Protein AF-A0A359LZN6-F1 (afdb_monomer)

Secondary structure (DSSP, 8-state):
-HHHHHH----SHHHHHHHHHHHHHHHH-S-EEESSHHHHHHIIIII---GGGEEE-PPPPPGGG--

Nearest PDB structures (foldseek):
  4xyw-assembly1_A  TM=7.809E-01  e=2.820E-01  Escherichia coli
  3c4q-assembly1_A  TM=9.305E-01  e=1.140E+00  Corynebacterium glutamicum
  3c4q-assembly2_B  TM=9.310E-01  e=1.817E+00  Corynebacterium glutamicum
  3c48-assembly1_A  TM=8.799E-01  e=2.075E+00  Corynebacterium glutamicum
  8dqd-assembly1_A  TM=7.104E-01  e=2.894E+00  Campylobacter concisus

Foldseek 3Di:
DCCCLPPPPDDDPVSVVVLVVVLVVQQPDQAAEAQDVVSLCCCCPVSNHPNVRYDYDHDDPDPVPVD

Sequence (67 aa):
DMGSIVFEQREGWRNSLELYRFRRGLLRAERVIAVSEATRRDVEQVIGVPPARIRQIYSAPDPRFAA

Mean predicted aligned error: 4.96 Å

Radius of gyration: 13.96 Å; Cα contacts (8 Å, |Δi|>4): 53; chains: 1; bounding box: 31×32×34 Å

Structure (mmCIF, N/CA/C/O backbone):
data_AF-A0A359LZN6-F1
#
_entry.id   AF-A0A359LZN6-F1
#
loop_
_atom_site.group_PDB
_atom_site.id
_atom_site.type_symbol
_atom_site.label_atom_id
_atom_site.label_alt_id
_atom_site.label_comp_id
_atom_site.label_asym_id
_atom_site.label_entity_id
_atom_site.label_seq_id
_atom_site.pdbx_PDB_ins_code
_atom_site.Cartn_x
_atom_site.Cartn_y
_atom_site.Cartn_z
_atom_site.occupancy
_atom_site.B_iso_or_equiv
_atom_site.auth_seq_id
_atom_site.auth_comp_id
_atom_site.auth_asym_id
_atom_site.auth_atom_id
_atom_site.pdbx_PDB_model_num
ATOM 1 N N . ASP A 1 1 ? -5.941 8.285 -6.583 1.00 73.94 1 ASP A N 1
ATOM 2 C CA . ASP A 1 1 ? -4.839 7.301 -6.489 1.00 73.94 1 ASP A CA 1
ATOM 3 C C . ASP A 1 1 ? -4.513 7.096 -5.007 1.00 73.94 1 ASP A C 1
ATOM 5 O O . ASP A 1 1 ? -4.978 7.889 -4.197 1.00 73.94 1 ASP A O 1
ATOM 9 N N . MET A 1 2 ? -3.785 6.046 -4.615 1.00 78.25 2 MET A N 1
ATOM 10 C CA . MET A 1 2 ? -3.444 5.833 -3.203 1.00 78.25 2 MET A CA 1
ATOM 11 C C . MET A 1 2 ? -2.640 7.005 -2.631 1.00 78.25 2 MET A C 1
ATOM 13 O O . MET A 1 2 ? -2.922 7.446 -1.518 1.00 78.25 2 MET A O 1
ATOM 17 N N . GLY A 1 3 ? -1.687 7.538 -3.404 1.00 78.38 3 GLY A N 1
ATOM 18 C CA . GLY A 1 3 ? -0.808 8.601 -2.931 1.00 78.38 3 GLY A CA 1
ATOM 19 C C . GLY A 1 3 ? -1.569 9.881 -2.590 1.00 78.38 3 GLY A C 1
ATOM 20 O O . GLY A 1 3 ? -1.360 10.467 -1.531 1.00 78.38 3 GLY A O 1
ATOM 21 N N . SER A 1 4 ? -2.523 10.264 -3.440 1.00 78.06 4 SER A N 1
ATOM 22 C CA . SER A 1 4 ? -3.355 11.448 -3.207 1.00 78.06 4 SER A CA 1
ATOM 23 C C . SER A 1 4 ? -4.269 11.285 -1.991 1.00 78.06 4 SER A C 1
ATOM 25 O O . SER A 1 4 ? -4.445 12.218 -1.227 1.00 78.06 4 SER A O 1
ATOM 27 N N . ILE A 1 5 ? -4.824 10.092 -1.771 1.00 77.06 5 ILE A N 1
ATOM 28 C CA . ILE A 1 5 ? -5.796 9.846 -0.694 1.00 77.06 5 ILE A CA 1
ATOM 29 C C . ILE A 1 5 ? -5.111 9.706 0.676 1.00 77.06 5 ILE A C 1
ATOM 31 O O . ILE A 1 5 ? -5.675 10.104 1.693 1.00 77.06 5 ILE A O 1
ATOM 35 N N . VAL A 1 6 ? -3.914 9.111 0.717 1.00 73.44 6 VAL A N 1
ATOM 36 C CA . VAL A 1 6 ? -3.181 8.844 1.966 1.00 73.44 6 VAL A CA 1
ATOM 37 C C . VAL A 1 6 ? -2.274 10.013 2.359 1.00 73.44 6 VAL A C 1
ATOM 39 O O . VAL A 1 6 ? -2.133 10.280 3.551 1.00 73.44 6 VAL A O 1
ATOM 42 N N . PHE A 1 7 ? -1.672 10.714 1.390 1.00 70.69 7 PHE A N 1
ATOM 43 C CA . PHE A 1 7 ? -0.642 11.723 1.664 1.00 70.69 7 PHE A CA 1
ATOM 44 C C . PHE A 1 7 ? -1.051 13.173 1.373 1.00 70.69 7 PHE A C 1
ATOM 46 O O . PHE A 1 7 ? -0.396 14.072 1.902 1.00 70.69 7 PHE A O 1
ATOM 53 N N . GLU A 1 8 ? -2.115 13.460 0.604 1.00 72.06 8 GLU A N 1
ATOM 54 C CA . GLU A 1 8 ? -2.617 14.842 0.559 1.00 72.06 8 GLU A CA 1
ATOM 55 C C . GLU A 1 8 ? -3.376 15.147 1.855 1.00 72.06 8 GLU A C 1
ATOM 57 O O . GLU A 1 8 ? -4.462 14.622 2.108 1.00 72.06 8 GLU A O 1
ATOM 62 N N . GLN A 1 9 ? -2.825 16.052 2.670 1.00 62.12 9 GLN A N 1
ATOM 63 C CA . GLN A 1 9 ? -3.509 16.645 3.822 1.00 62.12 9 GLN A CA 1
ATOM 64 C C . GLN A 1 9 ? -4.638 17.578 3.356 1.00 62.12 9 GLN A C 1
ATOM 66 O O . GLN A 1 9 ? -4.556 18.801 3.446 1.00 62.12 9 GLN A O 1
ATOM 71 N N . ARG A 1 10 ? -5.703 17.000 2.803 1.00 65.94 10 ARG A N 1
ATOM 72 C CA . ARG A 1 10 ? -6.938 17.710 2.471 1.00 65.94 10 ARG A CA 1
ATOM 73 C C . ARG A 1 10 ? -7.911 17.565 3.631 1.00 65.94 10 ARG A C 1
ATOM 75 O O . ARG A 1 10 ? -8.481 16.495 3.844 1.00 65.94 10 ARG A O 1
ATOM 82 N N . GLU A 1 11 ? -8.103 18.641 4.383 1.00 69.44 11 GLU A N 1
ATOM 83 C CA . GLU A 1 11 ? -9.122 18.689 5.428 1.00 69.44 11 GLU A CA 1
ATOM 84 C C . GLU A 1 11 ? -10.528 18.785 4.813 1.00 69.44 11 GLU A C 1
ATOM 86 O O . GLU A 1 11 ? -10.763 19.511 3.844 1.00 69.44 11 GLU A O 1
ATOM 91 N N . GLY A 1 12 ? -11.479 18.027 5.366 1.00 79.94 12 GLY A N 1
ATOM 92 C CA . GLY A 1 12 ? -12.893 18.090 4.992 1.00 79.94 12 GLY A CA 1
ATOM 93 C C . GLY A 1 12 ? -13.541 16.739 4.682 1.00 79.94 12 GLY A C 1
ATOM 94 O O . GLY A 1 12 ? -12.896 15.750 4.339 1.00 79.94 12 GLY A O 1
ATOM 95 N N . TRP A 1 13 ? -14.872 16.713 4.760 1.00 78.00 13 TRP A N 1
ATOM 96 C CA . TRP A 1 13 ? -15.698 15.505 4.621 1.00 78.00 13 TRP A CA 1
ATOM 97 C C . TRP A 1 13 ? -15.533 14.768 3.280 1.00 78.00 13 TRP A C 1
ATOM 99 O O . TRP A 1 13 ? -15.743 13.556 3.210 1.00 78.00 13 TRP A O 1
ATOM 109 N N . ARG A 1 14 ? -15.152 15.484 2.211 1.00 78.81 14 ARG A N 1
ATOM 110 C CA . ARG A 1 14 ? -14.918 14.904 0.878 1.00 78.81 14 ARG A CA 1
ATOM 111 C C . ARG A 1 14 ? -13.737 13.935 0.878 1.00 78.81 14 ARG A C 1
ATOM 113 O O . ARG A 1 14 ? -13.874 12.850 0.321 1.00 78.81 14 ARG A O 1
ATOM 120 N N . ASN A 1 15 ? -12.640 14.290 1.551 1.00 82.50 15 ASN A N 1
ATOM 121 C CA . ASN A 1 15 ? -11.463 13.431 1.668 1.00 82.50 15 ASN A CA 1
ATOM 122 C C . ASN A 1 15 ? -11.792 12.166 2.478 1.00 82.50 15 ASN A C 1
ATOM 1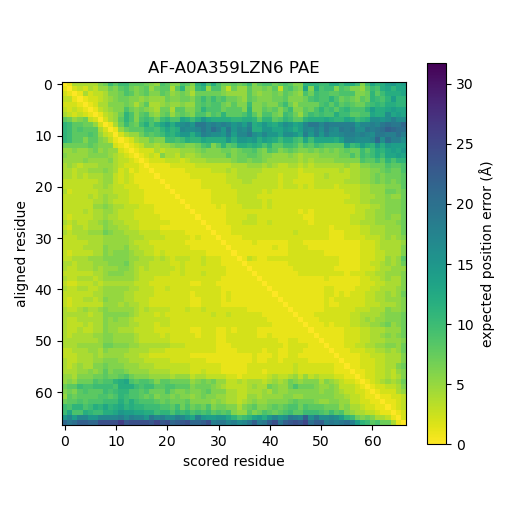24 O O . ASN A 1 15 ? -11.519 11.049 2.047 1.00 82.50 15 ASN A O 1
ATOM 128 N N . SER A 1 16 ? -12.515 12.322 3.593 1.00 84.56 16 SER A N 1
ATOM 129 C CA . SER A 1 16 ? -12.982 11.188 4.402 1.00 84.56 16 SER A CA 1
ATOM 130 C C . SER A 1 16 ? -13.869 10.226 3.605 1.00 84.56 16 SER A C 1
ATOM 132 O O . SER A 1 16 ? -13.760 9.008 3.753 1.00 84.56 16 SER A O 1
ATOM 134 N N . LEU A 1 17 ? -14.741 10.755 2.740 1.00 87.88 17 LEU A N 1
ATOM 135 C CA . LEU A 1 17 ? -15.606 9.943 1.885 1.00 87.88 17 LEU A CA 1
ATOM 136 C C . LEU A 1 17 ? -14.816 9.209 0.793 1.00 87.88 17 LEU A C 1
ATOM 138 O O . LEU A 1 17 ? -15.118 8.051 0.495 1.00 87.88 17 LEU A O 1
ATOM 142 N N . GLU A 1 18 ? -13.820 9.866 0.199 1.00 87.69 18 GLU A N 1
ATOM 143 C CA . GLU A 1 18 ? -12.935 9.266 -0.799 1.00 87.69 18 GLU A CA 1
ATOM 144 C C . GLU A 1 18 ? -12.097 8.137 -0.187 1.00 87.69 18 GLU A C 1
ATOM 146 O O . GLU A 1 18 ? -12.137 7.012 -0.690 1.00 87.69 18 GLU A O 1
ATOM 151 N N . LEU A 1 19 ? -11.463 8.385 0.964 1.00 87.75 19 LEU A N 1
ATOM 152 C CA . LEU A 1 19 ? -10.723 7.377 1.723 1.00 87.75 19 LEU A CA 1
ATOM 153 C C . LEU A 1 19 ? -11.614 6.194 2.118 1.00 87.75 19 LEU A C 1
ATOM 155 O O . LEU A 1 19 ? -11.224 5.038 1.943 1.00 87.75 19 LEU A O 1
ATOM 159 N N . TYR A 1 20 ? -12.831 6.459 2.602 1.00 89.81 20 TYR A N 1
ATOM 160 C CA . TYR A 1 20 ? -13.787 5.406 2.944 1.00 89.81 20 TYR A CA 1
ATOM 161 C C . TYR A 1 20 ? -14.123 4.524 1.735 1.00 89.81 20 TYR A C 1
ATOM 163 O O . TYR A 1 20 ? -14.075 3.294 1.827 1.00 89.81 20 TYR A O 1
ATOM 171 N N . ARG A 1 21 ? -14.450 5.134 0.588 1.00 92.56 21 ARG A N 1
ATOM 172 C CA . ARG A 1 21 ? -14.783 4.402 -0.645 1.00 92.56 21 ARG A CA 1
ATOM 173 C C . ARG A 1 21 ? -13.592 3.601 -1.155 1.00 92.56 21 ARG A C 1
ATOM 175 O O . ARG A 1 21 ? -13.760 2.432 -1.502 1.00 92.56 21 ARG A O 1
ATOM 182 N N . PHE A 1 22 ? -12.406 4.201 -1.143 1.00 92.38 22 PHE A N 1
ATOM 183 C CA . PHE A 1 22 ? -11.166 3.567 -1.572 1.00 92.38 22 PHE A CA 1
ATOM 184 C C . PHE A 1 22 ? -10.826 2.350 -0.706 1.00 92.38 22 PHE A C 1
ATOM 186 O O . PHE A 1 22 ? -10.694 1.236 -1.219 1.00 92.38 22 PHE A O 1
ATOM 193 N N . ARG A 1 23 ? -10.806 2.524 0.622 1.00 92.88 23 ARG A N 1
ATOM 194 C CA . ARG A 1 23 ? -10.573 1.436 1.580 1.00 92.88 23 ARG A CA 1
ATOM 195 C C . ARG A 1 23 ? -11.605 0.323 1.433 1.00 92.88 23 ARG A C 1
ATOM 197 O O . ARG A 1 23 ? -11.245 -0.852 1.401 1.00 92.88 23 ARG A O 1
ATOM 204 N N . ARG A 1 24 ? -12.889 0.671 1.303 1.00 95.00 24 ARG A N 1
ATOM 205 C CA . ARG A 1 24 ? -13.960 -0.313 1.096 1.00 95.00 24 ARG A CA 1
ATOM 206 C C . ARG A 1 24 ? -13.756 -1.112 -0.192 1.00 95.00 24 ARG A C 1
ATOM 208 O O . ARG A 1 24 ? -13.997 -2.315 -0.179 1.00 95.00 24 ARG A O 1
ATOM 215 N N . GLY A 1 25 ? -13.332 -0.465 -1.277 1.00 95.25 25 GLY A N 1
ATOM 216 C CA . GLY A 1 25 ? -13.020 -1.132 -2.540 1.00 95.25 25 GLY A CA 1
ATOM 217 C C . GLY A 1 25 ? -11.884 -2.142 -2.382 1.00 95.25 25 GLY A C 1
ATOM 218 O O . GLY A 1 25 ? -12.061 -3.316 -2.698 1.00 95.25 25 GLY A O 1
ATOM 219 N N . LEU A 1 26 ? -10.763 -1.710 -1.799 1.00 94.81 26 LEU A N 1
ATOM 220 C CA . LEU A 1 26 ? -9.588 -2.559 -1.587 1.00 94.81 26 LEU A CA 1
ATOM 221 C C . LEU A 1 26 ? -9.869 -3.768 -0.687 1.00 94.81 26 LEU A C 1
ATOM 223 O O . LEU A 1 26 ? -9.455 -4.877 -1.006 1.00 94.81 26 LEU A O 1
ATOM 227 N N . LEU A 1 27 ? -10.618 -3.589 0.404 1.00 95.25 27 LEU A N 1
ATOM 228 C CA . LEU A 1 27 ? -10.939 -4.691 1.322 1.00 95.25 27 LEU A CA 1
ATOM 229 C C . LEU A 1 27 ? -11.912 -5.720 0.724 1.00 95.25 27 LEU A C 1
ATOM 231 O O . LEU A 1 27 ? -11.946 -6.871 1.167 1.00 95.25 27 LEU A O 1
ATOM 235 N N . ARG A 1 28 ? -12.716 -5.316 -0.266 1.00 96.38 28 ARG A N 1
ATOM 236 C CA . ARG A 1 28 ? -13.665 -6.198 -0.963 1.00 96.38 28 ARG A CA 1
ATOM 237 C C . ARG A 1 28 ? -13.078 -6.855 -2.205 1.00 96.38 28 ARG A C 1
ATOM 239 O O . ARG A 1 28 ? -13.673 -7.811 -2.692 1.00 96.38 28 ARG A O 1
ATOM 246 N N . ALA A 1 29 ? -11.960 -6.351 -2.717 1.00 97.19 29 ALA A N 1
ATOM 247 C CA . ALA A 1 29 ? -11.305 -6.930 -3.874 1.00 97.19 29 ALA A CA 1
ATOM 248 C C . ALA A 1 29 ? -10.834 -8.361 -3.569 1.00 97.19 29 ALA A C 1
ATOM 250 O O . ALA A 1 29 ? -10.291 -8.648 -2.498 1.00 97.19 29 ALA A O 1
ATOM 251 N N . GLU A 1 30 ? -11.026 -9.262 -4.531 1.00 97.38 30 GLU A N 1
ATOM 252 C CA . GLU A 1 30 ? -10.488 -10.623 -4.454 1.00 97.38 30 GLU A CA 1
ATOM 253 C C . GLU A 1 30 ? -8.954 -10.603 -4.509 1.00 97.38 30 GLU A C 1
ATOM 255 O O . GLU A 1 30 ? -8.280 -11.326 -3.770 1.00 97.38 30 GLU A O 1
ATOM 260 N N . ARG A 1 31 ? -8.403 -9.718 -5.349 1.00 97.19 31 ARG A N 1
ATOM 261 C CA . ARG A 1 31 ? -6.970 -9.476 -5.517 1.00 97.19 31 ARG A CA 1
ATOM 262 C C . ARG A 1 31 ? -6.680 -7.986 -5.643 1.00 97.19 31 ARG A C 1
ATOM 264 O O . ARG A 1 31 ? -7.438 -7.257 -6.277 1.00 97.19 31 ARG A O 1
ATOM 271 N N . VAL A 1 32 ? -5.551 -7.560 -5.086 1.00 97.31 32 VAL A N 1
ATOM 272 C CA . VAL A 1 32 ? -5.022 -6.197 -5.222 1.00 97.31 32 VAL A CA 1
ATOM 273 C C . VAL A 1 32 ? -3.658 -6.266 -5.893 1.00 97.31 32 VAL A C 1
ATOM 275 O O . VAL A 1 32 ? -2.794 -7.017 -5.445 1.00 97.31 32 VAL A O 1
ATOM 278 N N . ILE A 1 33 ? -3.460 -5.491 -6.959 1.00 97.00 33 ILE A N 1
ATOM 279 C CA . ILE A 1 33 ? -2.169 -5.395 -7.644 1.00 97.00 33 ILE A CA 1
ATOM 280 C C . ILE A 1 33 ? -1.401 -4.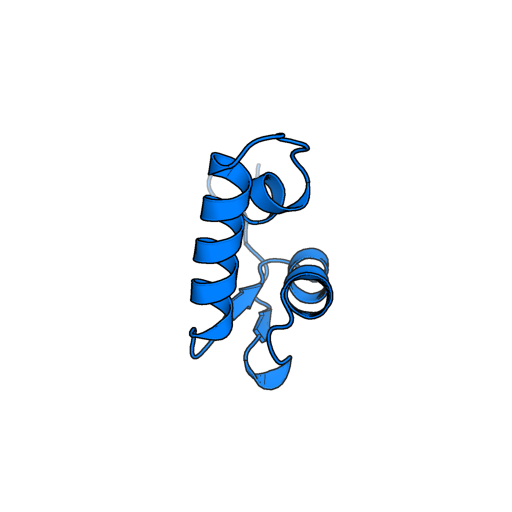200 -7.078 1.00 97.00 33 ILE A C 1
ATOM 282 O O . ILE A 1 33 ? -1.892 -3.075 -7.117 1.00 97.00 33 ILE A O 1
ATOM 286 N N . ALA A 1 34 ? -0.199 -4.446 -6.562 1.00 96.12 34 ALA A N 1
ATOM 287 C CA . ALA A 1 34 ? 0.717 -3.410 -6.096 1.00 96.12 34 ALA A CA 1
ATOM 288 C C . ALA A 1 34 ? 1.845 -3.216 -7.117 1.00 96.12 34 ALA A C 1
ATOM 290 O O . ALA A 1 34 ? 2.529 -4.171 -7.477 1.00 96.12 34 ALA A O 1
ATOM 291 N N . VAL A 1 35 ? 2.059 -1.981 -7.571 1.00 95.06 35 VAL A N 1
ATOM 292 C CA . VAL A 1 35 ? 3.041 -1.673 -8.632 1.00 95.06 35 VAL A CA 1
ATOM 293 C C . VAL A 1 35 ? 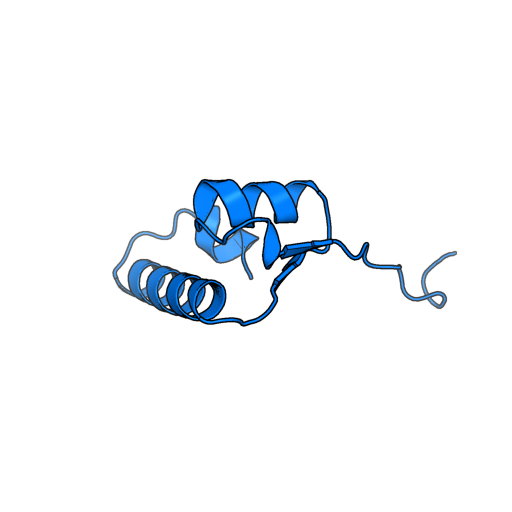4.486 -1.567 -8.145 1.00 95.06 35 VAL A C 1
ATOM 295 O O . VAL A 1 35 ? 5.427 -1.509 -8.932 1.00 95.06 35 VAL A O 1
ATOM 298 N N . SER A 1 36 ? 4.674 -1.523 -6.830 1.00 94.50 36 SER A N 1
ATOM 299 C CA . SER A 1 36 ? 5.971 -1.408 -6.177 1.00 94.50 36 SER A CA 1
ATOM 300 C C . SER A 1 36 ? 5.911 -2.036 -4.787 1.00 94.50 36 SER A C 1
ATOM 302 O O . SER A 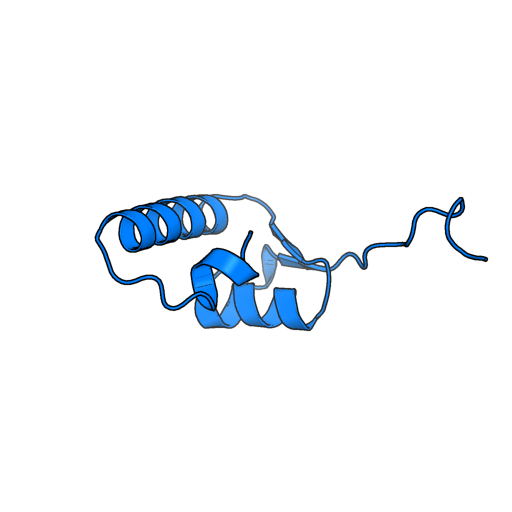1 36 ? 4.823 -2.270 -4.253 1.00 94.50 36 SER A O 1
ATOM 304 N N . GLU A 1 37 ? 7.074 -2.258 -4.174 1.00 95.44 37 GLU A N 1
ATOM 305 C CA . GLU A 1 37 ? 7.118 -2.759 -2.798 1.00 95.44 37 GLU A CA 1
ATOM 306 C C . GLU A 1 37 ? 6.657 -1.707 -1.784 1.00 95.44 37 GLU A C 1
ATOM 308 O O . GLU A 1 37 ? 6.092 -2.048 -0.748 1.00 95.44 37 GLU A O 1
ATOM 313 N N . ALA A 1 38 ? 6.851 -0.418 -2.077 1.00 93.38 38 ALA A N 1
ATOM 314 C CA . ALA A 1 38 ? 6.303 0.656 -1.251 1.00 93.38 38 ALA A CA 1
ATOM 315 C C . ALA A 1 38 ? 4.770 0.586 -1.240 1.00 93.38 38 ALA A C 1
ATOM 317 O O . ALA A 1 38 ? 4.171 0.426 -0.182 1.00 93.38 38 ALA A O 1
ATOM 318 N N . THR A 1 39 ? 4.149 0.535 -2.423 1.00 93.69 39 THR A N 1
ATOM 319 C CA . THR A 1 39 ? 2.693 0.396 -2.554 1.00 93.69 39 THR A CA 1
ATOM 320 C C . THR A 1 39 ? 2.177 -0.886 -1.896 1.00 93.69 39 THR A C 1
ATOM 322 O O . THR A 1 39 ? 1.114 -0.866 -1.284 1.00 93.69 39 THR A O 1
ATOM 325 N N . ARG A 1 40 ? 2.916 -2.005 -1.987 1.00 96.06 40 ARG A N 1
ATOM 326 C CA . ARG A 1 40 ? 2.546 -3.260 -1.312 1.00 96.06 40 ARG A CA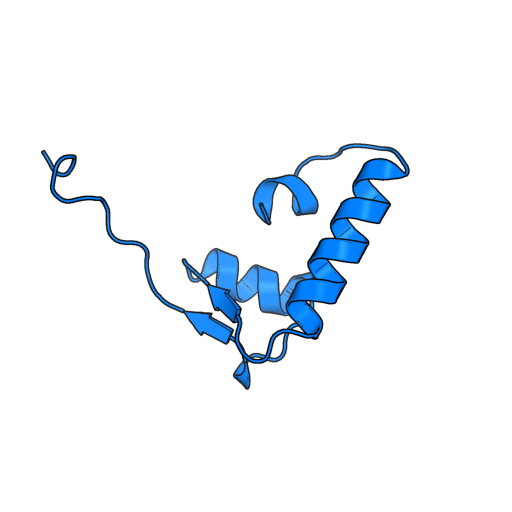 1
ATOM 327 C C . ARG A 1 40 ? 2.469 -3.064 0.202 1.00 96.06 40 ARG A C 1
ATOM 329 O O . ARG A 1 40 ? 1.446 -3.399 0.797 1.00 96.06 40 ARG A O 1
ATOM 336 N N . ARG A 1 41 ? 3.522 -2.495 0.797 1.00 94.88 41 ARG A N 1
ATOM 337 C CA . ARG A 1 41 ? 3.589 -2.210 2.237 1.00 94.88 41 ARG A CA 1
ATOM 338 C C . ARG A 1 41 ? 2.496 -1.246 2.673 1.00 94.88 41 ARG A C 1
ATOM 340 O O . ARG A 1 41 ? 1.854 -1.506 3.682 1.00 94.88 41 ARG A O 1
ATOM 347 N N . ASP A 1 42 ? 2.226 -0.199 1.902 1.00 93.75 42 ASP A N 1
ATOM 348 C CA . ASP A 1 42 ? 1.191 0.775 2.253 1.00 93.75 42 ASP A CA 1
ATOM 349 C C . ASP A 1 42 ? -0.208 0.138 2.222 1.00 93.75 42 ASP A C 1
ATOM 351 O O . ASP A 1 42 ? -1.022 0.338 3.125 1.00 93.75 42 ASP A O 1
ATOM 355 N N . VAL A 1 43 ? -0.504 -0.675 1.202 1.00 94.25 43 VAL A N 1
ATOM 356 C CA . VAL A 1 43 ? -1.786 -1.391 1.085 1.00 94.25 43 VAL A CA 1
ATOM 357 C C . VAL A 1 43 ? -1.976 -2.382 2.242 1.00 94.25 43 VAL A C 1
ATOM 359 O O . VAL A 1 43 ? -3.089 -2.540 2.752 1.00 94.25 43 VAL A O 1
ATOM 362 N N . GLU A 1 44 ? -0.900 -3.026 2.684 1.00 96.19 44 GLU A N 1
ATOM 363 C CA . GLU A 1 44 ? -0.915 -3.927 3.834 1.00 96.19 44 GLU A CA 1
ATOM 364 C C . GLU A 1 44 ? -1.082 -3.164 5.158 1.00 96.19 44 GLU A C 1
ATOM 366 O O . GLU A 1 44 ? -2.011 -3.439 5.914 1.00 96.19 44 GLU A O 1
ATOM 371 N N . GLN A 1 45 ? -0.225 -2.180 5.429 1.00 94.31 45 GLN A N 1
ATOM 372 C CA . GLN A 1 45 ? -0.095 -1.550 6.745 1.00 94.31 45 GLN A CA 1
ATOM 373 C C . GLN A 1 45 ? -1.086 -0.406 6.981 1.00 94.31 45 GLN A C 1
ATOM 375 O O . GLN A 1 45 ? -1.587 -0.253 8.092 1.00 94.31 45 GLN A O 1
ATOM 380 N N . VAL A 1 46 ? -1.389 0.393 5.954 1.00 91.25 46 VAL A N 1
ATOM 381 C CA . VAL A 1 46 ? -2.270 1.568 6.079 1.00 91.25 46 VAL A CA 1
ATOM 382 C C . VAL A 1 46 ? -3.728 1.182 5.844 1.00 91.25 46 VAL A C 1
ATOM 384 O O . VAL A 1 46 ? -4.623 1.609 6.574 1.00 91.25 46 VAL A O 1
ATOM 387 N N . ILE A 1 47 ? -3.993 0.363 4.823 1.00 92.38 47 ILE A N 1
ATOM 388 C CA . ILE A 1 47 ? -5.368 -0.003 4.446 1.00 92.38 47 ILE A CA 1
ATOM 389 C C . ILE A 1 47 ? -5.842 -1.266 5.178 1.00 92.38 47 ILE A C 1
ATOM 391 O O . ILE A 1 47 ? -7.028 -1.355 5.533 1.00 92.38 47 ILE A O 1
ATOM 395 N N . GLY A 1 48 ? -4.929 -2.210 5.437 1.00 94.62 48 GLY A N 1
ATOM 396 C CA . GLY A 1 48 ? -5.213 -3.476 6.114 1.00 94.62 48 GLY A CA 1
ATOM 397 C C . GLY A 1 48 ? -5.629 -4.608 5.173 1.00 94.62 48 GLY A C 1
ATOM 398 O O . GLY A 1 48 ? -6.398 -5.481 5.577 1.00 94.62 48 GLY A O 1
ATOM 399 N N . VAL A 1 49 ? -5.204 -4.590 3.90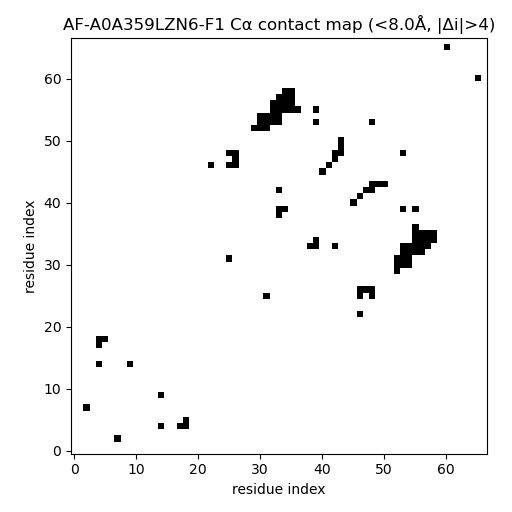5 1.00 96.69 49 VAL A N 1
ATOM 400 C CA . VAL A 1 49 ? -5.506 -5.693 2.978 1.00 96.69 49 VAL A CA 1
ATOM 401 C C . VAL A 1 49 ? -4.668 -6.924 3.359 1.00 96.69 49 VAL A C 1
ATOM 403 O O . VAL A 1 49 ? -3.456 -6.796 3.516 1.00 96.69 49 VAL A O 1
ATOM 406 N N . PRO A 1 50 ? -5.261 -8.131 3.472 1.00 96.31 50 PRO A N 1
ATOM 407 C CA . PRO A 1 50 ? -4.505 -9.339 3.793 1.00 96.31 50 PRO A CA 1
ATOM 408 C C . PRO A 1 50 ? -3.400 -9.627 2.759 1.00 96.31 50 PRO A C 1
ATOM 410 O O . PRO A 1 50 ? -3.715 -9.677 1.564 1.00 96.31 50 PRO A O 1
ATOM 413 N N . PRO A 1 51 ? -2.151 -9.928 3.174 1.00 96.50 51 PRO A N 1
ATOM 414 C CA . PRO A 1 51 ? -1.027 -10.148 2.256 1.00 96.50 51 PRO A CA 1
ATOM 415 C C . PRO A 1 51 ? -1.295 -11.215 1.191 1.00 96.50 51 PRO A C 1
ATOM 417 O O . PRO A 1 51 ? -0.911 -11.058 0.036 1.00 96.50 51 PRO A O 1
ATOM 420 N N . ALA A 1 52 ? -2.042 -12.266 1.544 1.00 97.44 52 ALA A N 1
ATOM 421 C CA . ALA A 1 52 ? -2.424 -13.343 0.628 1.00 97.44 52 ALA A CA 1
ATOM 422 C C . ALA A 1 52 ? -3.255 -12.873 -0.586 1.00 97.44 52 ALA A C 1
ATOM 424 O O . ALA A 1 52 ? -3.306 -13.570 -1.603 1.00 97.44 52 ALA A O 1
ATOM 425 N N . ARG A 1 53 ? -3.902 -11.700 -0.504 1.00 97.62 53 ARG A N 1
ATOM 426 C CA . ARG A 1 53 ? -4.673 -11.089 -1.601 1.00 97.62 53 ARG A CA 1
ATOM 427 C C . ARG A 1 53 ? -3.866 -10.078 -2.415 1.00 97.62 53 ARG A C 1
ATOM 429 O O . ARG A 1 53 ? -4.335 -9.667 -3.474 1.00 97.62 53 ARG A O 1
ATOM 436 N N . ILE A 1 54 ? -2.669 -9.698 -1.971 1.00 97.88 54 ILE A N 1
ATOM 437 C CA . ILE A 1 54 ? -1.844 -8.699 -2.651 1.00 97.88 54 ILE A CA 1
ATOM 438 C C . ILE A 1 54 ? -0.885 -9.401 -3.618 1.00 97.88 54 ILE A C 1
ATOM 440 O O . ILE A 1 54 ? -0.181 -10.342 -3.254 1.00 97.88 54 ILE A O 1
ATOM 444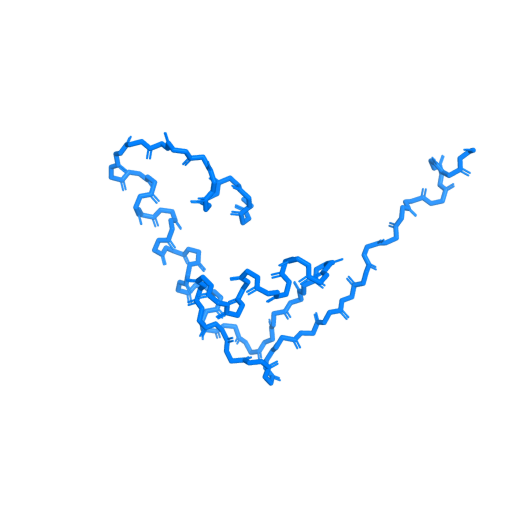 N N . ARG A 1 55 ? -0.841 -8.940 -4.868 1.00 97.88 55 ARG A N 1
ATOM 445 C CA . ARG A 1 55 ? 0.107 -9.391 -5.888 1.00 97.88 55 ARG A CA 1
ATOM 446 C C . ARG A 1 55 ? 0.944 -8.209 -6.349 1.00 97.88 55 ARG A C 1
ATOM 448 O O . ARG A 1 55 ? 0.409 -7.253 -6.895 1.00 97.88 55 ARG A O 1
ATOM 455 N N . GLN A 1 56 ? 2.255 -8.282 -6.163 1.00 96.69 56 GLN A N 1
ATOM 456 C CA . GLN A 1 56 ? 3.149 -7.245 -6.661 1.00 96.69 56 GLN A CA 1
ATOM 457 C C . GLN A 1 56 ? 3.518 -7.502 -8.125 1.00 96.69 56 GLN A C 1
ATOM 459 O O . GLN A 1 56 ? 3.950 -8.604 -8.470 1.00 96.69 56 GLN A O 1
ATOM 464 N N . ILE A 1 57 ? 3.335 -6.493 -8.975 1.00 96.12 57 ILE A N 1
ATOM 465 C CA . ILE A 1 57 ? 3.695 -6.507 -10.396 1.00 96.12 57 ILE A CA 1
ATOM 466 C C . ILE A 1 57 ? 4.349 -5.165 -10.701 1.00 96.12 57 ILE A C 1
ATOM 468 O O . ILE A 1 57 ? 3.666 -4.149 -10.700 1.00 96.12 57 ILE A O 1
ATOM 472 N N . TYR A 1 58 ? 5.658 -5.150 -10.946 1.00 92.38 58 TYR A N 1
ATOM 473 C CA . TYR A 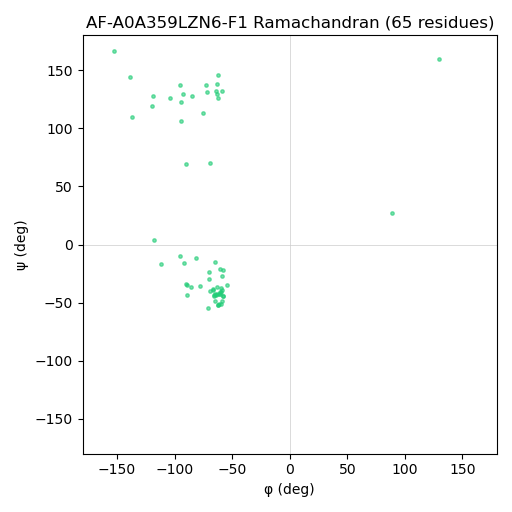1 58 ? 6.357 -3.911 -11.278 1.00 92.38 58 TYR A CA 1
ATOM 474 C C . TYR A 1 58 ? 5.839 -3.327 -12.592 1.00 92.38 58 TYR A C 1
ATOM 476 O O . TYR A 1 58 ? 5.765 -4.031 -13.601 1.00 92.38 58 TYR A O 1
ATOM 484 N N . SER A 1 59 ? 5.499 -2.039 -12.578 1.00 86.50 59 SER A N 1
ATOM 485 C CA . SER A 1 59 ? 5.174 -1.314 -13.805 1.00 86.50 59 SER A CA 1
ATOM 486 C C . SER A 1 59 ? 6.404 -1.244 -14.704 1.00 86.50 59 SER A C 1
ATOM 488 O O . SER A 1 59 ? 7.489 -0.884 -14.249 1.00 86.50 59 SER A O 1
ATOM 490 N N . ALA A 1 60 ? 6.226 -1.559 -15.984 1.00 88.25 60 ALA A N 1
ATOM 491 C CA . ALA A 1 60 ? 7.248 -1.350 -16.998 1.00 88.25 60 ALA A CA 1
ATOM 492 C C . ALA A 1 60 ? 7.001 -0.005 -17.701 1.00 88.25 60 ALA A C 1
ATOM 494 O O . ALA A 1 60 ? 5.842 0.306 -18.002 1.00 88.25 60 ALA A O 1
ATOM 495 N N . PRO A 1 61 ? 8.048 0.797 -17.967 1.00 88.94 61 PRO A N 1
ATOM 496 C CA . PRO A 1 61 ? 7.911 1.958 -18.833 1.00 88.94 61 PRO A CA 1
ATOM 497 C C . PRO A 1 61 ? 7.502 1.504 -20.236 1.00 88.94 61 PRO A C 1
ATOM 499 O O . PRO A 1 61 ? 7.909 0.439 -20.705 1.00 88.94 61 PRO A O 1
ATOM 502 N N . ASP A 1 62 ? 6.689 2.314 -20.908 1.00 91.56 62 ASP A N 1
ATOM 503 C CA . ASP A 1 62 ? 6.349 2.065 -22.304 1.00 91.56 62 ASP A CA 1
ATOM 504 C C . ASP A 1 62 ? 7.638 2.146 -23.143 1.00 91.56 62 ASP A C 1
ATOM 506 O O . ASP A 1 62 ? 8.353 3.152 -23.056 1.00 91.56 62 ASP A O 1
ATOM 510 N N . PRO A 1 63 ? 7.956 1.113 -23.946 1.00 90.88 63 PRO A N 1
ATOM 511 C CA . PRO A 1 63 ? 9.207 1.050 -24.697 1.00 90.88 63 PRO A CA 1
ATOM 512 C C . PRO A 1 63 ? 9.399 2.237 -25.648 1.00 90.88 63 PRO A C 1
ATOM 514 O O . PRO A 1 63 ? 10.532 2.573 -25.971 1.00 90.88 63 PRO A O 1
ATOM 517 N N . ARG A 1 64 ? 8.324 2.925 -26.055 1.00 94.50 64 ARG A N 1
ATOM 518 C CA . ARG A 1 64 ? 8.397 4.144 -26.878 1.00 94.50 64 ARG A CA 1
ATOM 519 C C . ARG A 1 64 ? 9.067 5.327 -26.167 1.00 94.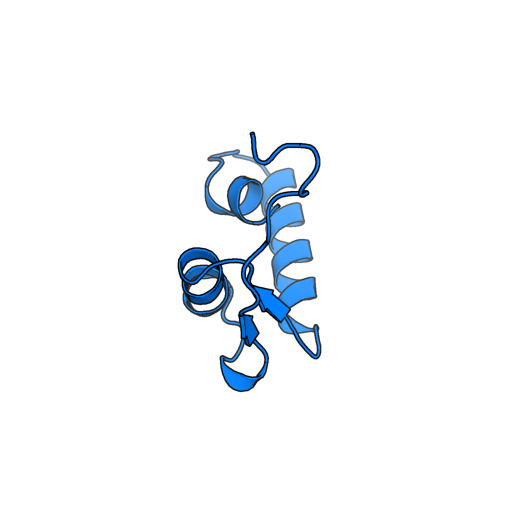50 64 ARG A C 1
ATOM 521 O O . ARG A 1 64 ? 9.416 6.296 -26.831 1.00 94.50 64 ARG A O 1
ATOM 528 N N . PHE A 1 65 ? 9.223 5.259 -24.846 1.00 89.06 65 PHE A N 1
ATOM 529 C CA . PHE A 1 65 ? 9.785 6.317 -24.002 1.00 89.06 65 PHE A CA 1
ATOM 530 C C . PHE A 1 65 ? 11.072 5.887 -23.274 1.00 89.06 65 PHE A C 1
ATOM 532 O O . PHE A 1 65 ? 11.602 6.659 -22.480 1.00 89.06 65 PHE A O 1
ATOM 539 N N . ALA A 1 66 ? 11.576 4.674 -23.527 1.00 78.25 66 ALA A N 1
ATOM 540 C CA . ALA A 1 66 ? 12.845 4.176 -22.997 1.00 78.25 66 ALA A CA 1
ATOM 541 C C . ALA A 1 66 ? 13.991 4.534 -23.965 1.00 78.25 66 ALA A C 1
ATOM 543 O O . ALA A 1 66 ? 14.500 3.665 -24.671 1.00 78.25 66 ALA A O 1
ATOM 544 N N . ALA A 1 67 ? 14.310 5.829 -24.058 1.00 63.88 67 ALA A N 1
ATOM 545 C CA . ALA A 1 67 ? 15.443 6.353 -24.827 1.00 63.88 67 ALA A CA 1
ATOM 546 C C . ALA A 1 67 ? 16.707 6.448 -23.964 1.00 63.88 67 ALA A C 1
ATOM 548 O O . ALA A 1 67 ? 16.573 6.827 -22.776 1.00 63.88 67 ALA A O 1
#

Solvent-accessible surface area (backbone atoms only — not comparable to full-atom values): 4154 Å² total; per-residue (Å²): 107,72,64,56,63,74,66,51,91,59,87,56,72,66,49,56,52,50,43,49,52,51,47,54,49,58,67,68,43,81,62,44,80,18,55,42,72,67,52,41,49,44,44,36,72,74,68,59,40,61,68,92,34,54,44,79,50,74,76,74,79,60,73,95,73,71,124

pLDDT: mean 88.81, std 9.48, range [62.12, 97.88]